Protein AF-X1RIC6-F1 (afdb_monomer)

pLDDT: mean 81.88, std 10.7, range [36.84, 90.75]

Solvent-accessible surface area (backbone atoms only — not comparable to full-atom values): 5567 Å² total; per-residue (Å²): 130,84,85,79,74,81,48,73,69,47,38,52,53,34,46,41,33,60,77,67,64,51,56,61,39,43,67,90,51,38,45,82,64,50,37,71,77,50,65,86,45,54,70,66,58,51,51,51,41,53,48,42,37,22,76,75,63,58,23,31,39,84,33,72,76,36,66,72,69,101,44,77,38,47,21,35,32,53,76,27,66,67,58,35,43,52,54,36,51,52,55,51,52,70,69,76,108

Secondary structure (DSSP, 8-state):
----PPPHHHHHHHHHHHHTT--EEESS-THHHHGGGGTTS-HHHHHHHHHHHHHTT-SEEEETT-EETTEE--EEEES-HHHHHHHHHHHHHHHH-

Foldseek 3Di:
DDPDADDPLLLLQLCLCQVVVQFKAFLVCNCVRSPCSCVPDDSVVVVVSQVCCCPPQVQWDWDQQDDPDPDRGIIIGGPDNVSSVVSSVVVVVVVVD

Nearest PDB structures (foldseek):
  6abt-assembly1_A  TM=6.425E-01  e=8.900E-02  Listeria monocytogenes
  5vyv-assembly1_A  TM=6.435E-01  e=1.781E-01  Escherichia coli O157:H7
  5vyv-assembly1_B  TM=5.968E-01  e=1.781E-01  Escherichia coli O157:H7
  5u8j-assembly2_B  TM=6.343E-01  e=3.347E-01  Enterobacter cloacae
  5u8j-assembly3_C  TM=6.179E-01  e=2.442E-01  Enterobacter cloacae

Mean predicted aligned error: 6.24 Å

Radius of gyration: 13.02 Å; Cα contacts (8 Å, |Δi|>4): 119; chains: 1; bounding box: 27×29×44 Å

Organism: NCBI:txid412755

Structure (mmCIF, N/CA/C/O backbone):
data_AF-X1RIC6-F1
#
_entry.id   AF-X1RIC6-F1
#
loop_
_atom_site.group_PDB
_atom_site.id
_atom_site.type_symbol
_atom_site.label_atom_id
_atom_site.label_alt_id
_atom_site.label_comp_id
_atom_site.label_asym_id
_atom_site.label_entity_id
_atom_site.label_seq_id
_atom_site.pdbx_PDB_ins_code
_atom_site.Cartn_x
_atom_site.Cartn_y
_atom_site.Cartn_z
_atom_site.occupancy
_atom_site.B_iso_or_equiv
_atom_site.auth_seq_id
_atom_site.auth_comp_id
_atom_site.auth_asym_id
_atom_site.auth_atom_id
_atom_site.pdbx_PDB_model_num
ATOM 1 N N . MET A 1 1 ? -3.158 -15.557 13.844 1.00 36.84 1 MET A N 1
ATOM 2 C CA . MET A 1 1 ? -2.566 -14.786 12.730 1.00 36.84 1 MET A CA 1
ATOM 3 C C . MET A 1 1 ? -2.384 -13.380 13.265 1.00 36.84 1 MET A C 1
ATOM 5 O O . MET A 1 1 ? -3.338 -12.883 13.841 1.00 36.84 1 MET A O 1
ATOM 9 N N . ALA A 1 2 ? -1.171 -12.822 13.239 1.00 42.03 2 ALA A N 1
ATOM 10 C CA . ALA A 1 2 ? -0.947 -11.469 13.746 1.00 42.03 2 ALA A CA 1
ATOM 11 C C . ALA A 1 2 ? -1.756 -10.493 12.883 1.00 42.03 2 ALA A C 1
ATOM 13 O O . ALA A 1 2 ? -1.635 -10.536 11.661 1.00 42.03 2 ALA A O 1
ATOM 14 N N . GLU A 1 3 ? -2.609 -9.677 13.498 1.00 52.81 3 GLU A N 1
ATOM 15 C CA . GLU A 1 3 ? -3.224 -8.528 12.832 1.00 52.81 3 GLU A CA 1
ATOM 16 C C . GLU A 1 3 ? -2.089 -7.564 12.478 1.00 52.81 3 GLU A C 1
ATOM 18 O O . GLU A 1 3 ? -1.622 -6.788 13.311 1.00 52.81 3 GLU A O 1
ATOM 23 N N . GLU A 1 4 ? -1.541 -7.701 11.270 1.00 63.56 4 GLU A N 1
ATOM 24 C CA . GLU A 1 4 ? -0.494 -6.808 10.791 1.00 63.56 4 GLU A CA 1
ATOM 25 C C . GLU A 1 4 ? -1.101 -5.424 10.583 1.00 63.56 4 GLU A C 1
ATOM 27 O O . GLU A 1 4 ? -1.848 -5.186 9.634 1.00 63.56 4 GLU A O 1
ATOM 32 N N . LYS A 1 5 ? -0.804 -4.519 11.519 1.00 71.00 5 LYS A N 1
ATOM 33 C CA . LYS A 1 5 ? -1.248 -3.131 11.458 1.00 71.00 5 LYS A CA 1
ATOM 34 C C . LYS A 1 5 ? -0.525 -2.380 10.344 1.00 71.00 5 LYS A C 1
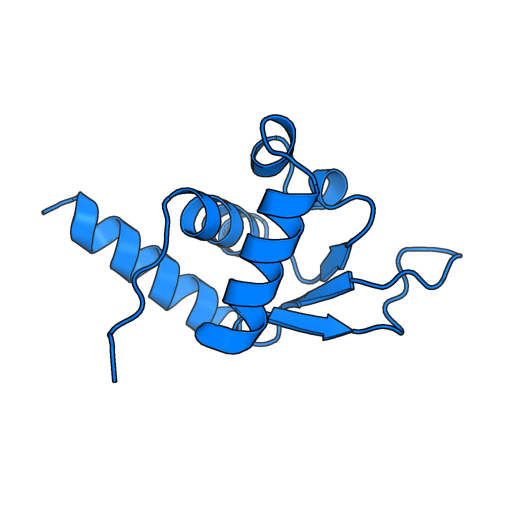ATOM 36 O O . LYS A 1 5 ? 0.655 -2.614 10.072 1.00 71.00 5 LYS A O 1
ATOM 41 N N . LEU A 1 6 ? -1.251 -1.452 9.732 1.00 82.25 6 LEU A N 1
ATOM 42 C CA . 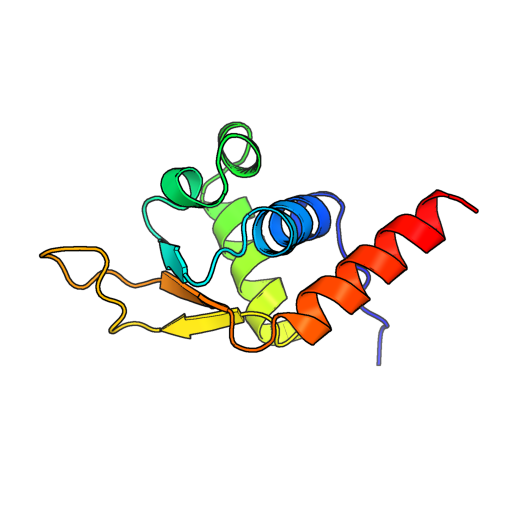LEU A 1 6 ? -0.703 -0.479 8.798 1.00 82.25 6 LEU A CA 1
ATOM 43 C C . LEU A 1 6 ? 0.309 0.427 9.497 1.00 82.25 6 LEU A C 1
ATOM 45 O O . LEU A 1 6 ? 0.047 0.934 10.586 1.00 82.25 6 LEU A O 1
ATOM 49 N N . THR A 1 7 ? 1.461 0.637 8.865 1.00 85.50 7 THR A N 1
ATOM 50 C CA . THR A 1 7 ? 2.420 1.651 9.321 1.00 85.50 7 THR A CA 1
ATOM 51 C C . THR A 1 7 ? 2.013 3.033 8.820 1.00 85.50 7 THR A C 1
ATOM 53 O O . THR A 1 7 ? 1.376 3.131 7.770 1.00 85.50 7 THR A O 1
ATOM 56 N N . ASP A 1 8 ? 2.438 4.104 9.508 1.00 86.69 8 ASP A N 1
ATOM 57 C CA . ASP A 1 8 ? 2.156 5.489 9.089 1.00 86.69 8 ASP A CA 1
ATOM 58 C C . ASP A 1 8 ? 2.496 5.709 7.608 1.0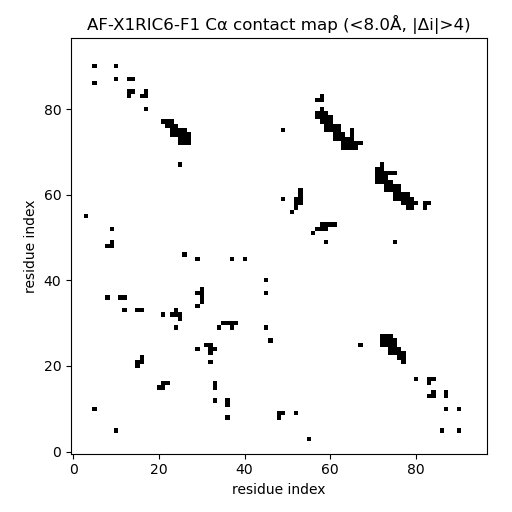0 86.69 8 ASP A C 1
ATOM 60 O O . ASP A 1 8 ? 1.704 6.252 6.850 1.00 86.69 8 ASP A O 1
ATOM 64 N N . TYR A 1 9 ? 3.637 5.180 7.157 1.00 88.62 9 TYR A N 1
ATOM 65 C CA . TYR A 1 9 ? 4.072 5.334 5.773 1.00 88.62 9 TYR A CA 1
ATOM 66 C C . TYR A 1 9 ? 3.198 4.579 4.761 1.00 88.62 9 TYR A C 1
ATOM 68 O O . TYR A 1 9 ? 2.922 5.076 3.671 1.00 88.62 9 TYR A O 1
ATOM 76 N N . GLN A 1 10 ? 2.751 3.369 5.096 1.00 88.81 10 GLN A N 1
ATOM 77 C CA . GLN A 1 10 ? 1.831 2.629 4.235 1.00 88.81 10 GLN A CA 1
ATOM 78 C C . GLN A 1 10 ? 0.455 3.301 4.192 1.00 88.81 10 GLN A C 1
ATOM 80 O O . GLN A 1 10 ? -0.169 3.316 3.133 1.00 88.81 10 GLN A O 1
ATOM 85 N N . ALA A 1 11 ? 0.004 3.873 5.312 1.00 89.44 11 ALA A N 1
ATOM 86 C CA . ALA A 1 11 ? -1.230 4.643 5.379 1.00 89.44 11 ALA A CA 1
ATOM 87 C C . ALA A 1 11 ? -1.148 5.913 4.518 1.00 89.44 11 ALA A C 1
ATOM 89 O O . ALA A 1 11 ? -2.064 6.150 3.742 1.00 89.44 11 ALA A O 1
ATOM 90 N N . ASP A 1 12 ? -0.031 6.646 4.554 1.00 89.50 12 ASP A N 1
ATOM 91 C CA . ASP A 1 12 ? 0.260 7.778 3.658 1.00 89.50 12 ASP A CA 1
ATOM 92 C C . ASP A 1 12 ? 0.188 7.371 2.171 1.00 89.50 12 ASP A C 1
ATOM 94 O O . ASP A 1 12 ? -0.425 8.043 1.342 1.00 89.50 12 ASP A O 1
ATOM 98 N N . ILE A 1 13 ? 0.770 6.222 1.806 1.00 89.88 13 ILE A N 1
ATOM 99 C CA . ILE A 1 13 ? 0.687 5.702 0.431 1.00 89.88 13 ILE A CA 1
ATOM 100 C C . ILE A 1 13 ? -0.766 5.375 0.058 1.00 89.88 13 ILE A C 1
ATOM 102 O O . ILE A 1 13 ? -1.210 5.714 -1.041 1.00 89.88 13 ILE A O 1
ATOM 106 N N . LEU A 1 14 ? -1.510 4.717 0.953 1.00 90.19 14 LEU A N 1
ATOM 107 C CA . LEU A 1 14 ? -2.921 4.392 0.739 1.00 90.19 14 LEU A CA 1
ATOM 108 C C . LEU A 1 14 ? -3.784 5.649 0.625 1.00 90.19 14 LEU A C 1
ATOM 110 O O . LEU A 1 14 ? -4.656 5.693 -0.238 1.00 90.19 14 LEU A O 1
ATOM 114 N N . GLU A 1 15 ? -3.514 6.673 1.431 1.00 90.75 15 GLU A N 1
ATOM 115 C CA . GLU A 1 15 ? -4.177 7.970 1.360 1.00 90.75 15 GLU A CA 1
ATOM 116 C C . GLU A 1 15 ? -4.048 8.557 -0.039 1.00 90.75 15 GLU A C 1
ATOM 118 O O . GLU A 1 15 ? -5.050 8.924 -0.653 1.00 90.75 15 GLU A O 1
ATOM 123 N N . VAL A 1 16 ? -2.823 8.606 -0.571 1.00 90.38 16 VAL A N 1
ATOM 124 C CA . VAL A 1 16 ? -2.574 9.151 -1.905 1.00 90.38 16 VAL A CA 1
ATOM 125 C C . VAL A 1 16 ? -3.287 8.319 -2.963 1.00 90.38 16 VAL A C 1
ATOM 127 O O . VAL A 1 16 ? -3.918 8.894 -3.850 1.00 90.38 16 VAL A O 1
ATOM 130 N N . ILE A 1 17 ? -3.249 6.988 -2.849 1.00 89.75 17 ILE A N 1
ATOM 131 C CA . ILE A 1 17 ? -3.950 6.081 -3.764 1.00 89.75 17 ILE A CA 1
ATOM 132 C C . ILE A 1 17 ? -5.457 6.349 -3.770 1.00 89.75 17 ILE A C 1
ATOM 134 O O . ILE A 1 17 ? -6.049 6.458 -4.844 1.00 89.75 17 ILE A O 1
ATOM 138 N N . VAL A 1 18 ? -6.074 6.466 -2.594 1.00 88.94 18 VAL A N 1
ATOM 139 C CA . VAL A 1 18 ? -7.522 6.644 -2.439 1.00 88.94 18 VAL A CA 1
ATOM 140 C C . VAL A 1 18 ? -7.950 8.055 -2.850 1.00 88.94 18 VAL A C 1
ATOM 142 O O . VAL A 1 18 ? -8.886 8.192 -3.636 1.00 88.94 18 VAL A O 1
ATOM 145 N N . ASN A 1 19 ? -7.255 9.097 -2.385 1.00 88.00 19 ASN A N 1
ATOM 146 C CA . ASN A 1 19 ? -7.591 10.492 -2.691 1.00 88.00 19 ASN A CA 1
ATOM 147 C C . ASN A 1 19 ? -7.347 10.853 -4.158 1.00 88.00 19 ASN A C 1
ATOM 149 O O . ASN A 1 19 ? -8.171 11.530 -4.768 1.00 88.00 19 ASN A O 1
ATOM 153 N N . ASN A 1 20 ? -6.241 10.392 -4.747 1.00 85.69 20 ASN A N 1
ATOM 154 C CA . ASN A 1 20 ? -5.891 10.716 -6.134 1.00 85.69 20 ASN A CA 1
ATOM 155 C C . ASN A 1 20 ? -6.380 9.658 -7.134 1.00 85.69 20 ASN A C 1
ATOM 157 O O . ASN A 1 20 ? -6.104 9.782 -8.325 1.00 85.69 20 ASN A O 1
ATOM 161 N N . SER A 1 21 ? -7.100 8.625 -6.673 1.00 83.31 21 SER A N 1
ATOM 162 C CA . SER A 1 21 ? -7.542 7.491 -7.500 1.00 83.31 21 SER A CA 1
ATOM 163 C C . SER A 1 21 ? -6.398 6.899 -8.334 1.00 83.31 21 SER A C 1
ATOM 165 O O . SER A 1 21 ? -6.528 6.667 -9.536 1.00 83.31 21 SER A O 1
ATOM 167 N N . VAL A 1 22 ? -5.239 6.689 -7.701 1.00 85.94 22 VAL A N 1
ATOM 168 C CA . VAL A 1 22 ? -4.053 6.158 -8.381 1.00 85.94 22 VAL A CA 1
ATOM 169 C C . VAL A 1 22 ? -4.314 4.707 -8.756 1.00 85.94 22 VAL A C 1
ATOM 171 O O . VAL A 1 22 ? -4.437 3.851 -7.892 1.00 85.94 22 VAL A O 1
ATOM 174 N N . GLU A 1 23 ? -4.349 4.402 -10.047 1.00 85.19 23 GLU A N 1
ATOM 175 C CA . GLU A 1 23 ? -4.573 3.025 -10.505 1.00 85.19 23 GLU A CA 1
ATOM 176 C C . GLU A 1 23 ? -3.273 2.219 -10.611 1.00 85.19 23 GLU A C 1
ATOM 178 O O . GLU A 1 23 ? -3.269 0.990 -10.500 1.00 85.19 23 GLU A O 1
ATOM 183 N N . THR A 1 24 ? -2.149 2.897 -10.860 1.00 87.31 24 THR A N 1
ATOM 184 C CA . THR A 1 24 ? -0.853 2.256 -11.106 1.00 87.31 24 THR A CA 1
ATOM 185 C C . THR A 1 24 ? 0.297 3.073 -10.535 1.00 87.31 24 THR A C 1
ATOM 187 O O . THR A 1 24 ? 0.302 4.297 -10.616 1.00 87.31 24 THR A O 1
ATOM 190 N N . ILE A 1 25 ? 1.299 2.395 -9.980 1.00 87.38 25 ILE A N 1
ATOM 191 C CA . ILE A 1 25 ? 2.469 2.996 -9.337 1.00 87.38 25 ILE A CA 1
ATOM 192 C C . ILE A 1 25 ? 3.730 2.430 -9.982 1.00 87.38 25 ILE A C 1
ATOM 194 O O . ILE A 1 25 ? 3.928 1.216 -10.062 1.00 87.38 25 ILE A O 1
ATOM 198 N N . SER A 1 26 ? 4.607 3.309 -10.459 1.00 84.06 26 SER A N 1
ATOM 199 C CA . SER A 1 26 ? 5.880 2.896 -11.049 1.00 84.06 26 SER A CA 1
ATOM 200 C C . SER A 1 26 ? 6.862 2.447 -9.974 1.00 84.06 26 SER A C 1
ATOM 202 O O . SER A 1 26 ? 7.181 3.228 -9.087 1.00 84.06 26 SER A O 1
ATOM 204 N N . TYR A 1 27 ? 7.464 1.261 -10.118 1.00 81.69 27 TYR A N 1
ATOM 205 C CA . TYR A 1 27 ? 8.519 0.813 -9.196 1.00 81.69 27 TYR A CA 1
ATOM 206 C C . TYR A 1 27 ? 9.755 1.729 -9.236 1.00 81.69 27 TYR A C 1
ATOM 208 O O . TYR A 1 27 ? 10.361 2.043 -8.220 1.00 81.69 27 TYR A O 1
ATOM 216 N N . HIS A 1 28 ? 10.131 2.198 -10.430 1.00 79.25 28 HIS A N 1
ATOM 217 C CA . HIS A 1 28 ? 11.340 3.009 -10.623 1.00 79.25 28 HIS A CA 1
ATOM 218 C C . HIS A 1 28 ? 11.169 4.493 -10.287 1.00 79.25 28 HIS A C 1
ATOM 220 O O . HIS A 1 28 ? 12.162 5.186 -10.058 1.00 79.25 28 HIS A O 1
ATOM 226 N N . LYS A 1 29 ? 9.937 4.999 -10.374 1.00 81.19 29 LYS A N 1
ATOM 227 C CA . LYS A 1 29 ? 9.608 6.414 -10.165 1.00 81.19 29 LYS A CA 1
ATOM 228 C C . LYS A 1 29 ? 8.268 6.554 -9.431 1.00 81.19 29 LYS A C 1
ATOM 230 O O . LYS A 1 29 ? 7.351 7.152 -9.994 1.00 81.19 29 LYS A O 1
ATOM 235 N N . PRO A 1 30 ? 8.141 5.999 -8.214 1.00 82.81 30 PRO A N 1
ATOM 236 C CA . PRO A 1 30 ? 6.897 6.054 -7.454 1.00 82.81 30 PRO A CA 1
ATOM 237 C C . PRO A 1 30 ? 6.481 7.496 -7.146 1.00 82.81 30 PRO A C 1
ATOM 239 O O . PRO A 1 30 ? 5.290 7.768 -7.066 1.00 82.81 30 PRO A O 1
ATOM 242 N N . GLN A 1 31 ? 7.428 8.442 -7.081 1.00 83.50 31 GLN A N 1
ATOM 243 C CA . GLN A 1 31 ? 7.151 9.860 -6.826 1.00 83.50 31 GLN A CA 1
ATOM 244 C C . GLN A 1 31 ? 6.257 10.533 -7.874 1.00 83.50 31 GLN A C 1
ATOM 246 O O . GLN A 1 31 ? 5.649 11.555 -7.587 1.00 83.50 31 GLN A O 1
ATOM 251 N N . ILE A 1 32 ? 6.153 9.980 -9.089 1.00 83.69 32 ILE A N 1
ATOM 252 C CA . ILE A 1 32 ? 5.271 10.549 -10.119 1.00 83.69 32 ILE A CA 1
ATOM 253 C C . ILE A 1 32 ? 3.802 10.357 -9.728 1.00 83.69 32 ILE A C 1
ATOM 255 O O . ILE A 1 32 ? 2.977 11.206 -10.042 1.00 83.69 32 ILE A O 1
ATOM 259 N N . GLN A 1 33 ? 3.481 9.243 -9.066 1.00 85.88 33 GLN A N 1
ATOM 260 C CA . GLN A 1 33 ? 2.110 8.893 -8.697 1.00 85.88 33 GLN A CA 1
ATOM 261 C C . GLN A 1 33 ? 1.821 9.105 -7.212 1.00 85.88 33 GLN A C 1
ATOM 263 O O . GLN A 1 33 ? 0.718 9.499 -6.860 1.00 85.88 33 GLN A O 1
ATOM 268 N N . LEU A 1 34 ? 2.810 8.862 -6.352 1.00 85.44 34 LEU A N 1
ATOM 269 C CA . LEU A 1 34 ? 2.692 9.015 -4.904 1.00 85.44 34 LEU A CA 1
ATOM 270 C C . LEU A 1 34 ? 3.112 10.411 -4.411 1.00 85.44 34 LEU A C 1
ATOM 272 O O . LEU A 1 34 ? 2.933 10.731 -3.241 1.00 85.44 34 LEU A O 1
ATOM 276 N N . GLY A 1 35 ? 3.664 11.255 -5.287 1.00 83.44 35 GLY A N 1
ATOM 277 C CA . GLY A 1 35 ? 4.054 12.625 -4.955 1.00 83.44 35 GLY A CA 1
ATOM 278 C C . GLY A 1 35 ? 5.133 12.703 -3.872 1.00 83.44 35 GLY A C 1
ATOM 279 O O . GLY A 1 35 ? 6.040 11.868 -3.807 1.00 83.44 35 GLY A O 1
ATOM 280 N N . SER A 1 36 ? 5.023 13.717 -3.011 1.00 81.25 36 SER A N 1
ATOM 281 C CA . SER A 1 36 ? 6.007 14.008 -1.960 1.00 81.25 36 SER A CA 1
ATOM 282 C C . SER A 1 36 ? 6.018 13.003 -0.800 1.00 81.25 36 SER A C 1
ATOM 284 O O . SER A 1 36 ? 6.988 12.975 -0.043 1.00 81.25 36 SER A O 1
ATOM 286 N N . VAL A 1 37 ? 5.011 12.123 -0.690 1.00 83.50 37 VAL A N 1
ATOM 287 C CA . VAL A 1 37 ? 4.966 11.047 0.324 1.00 83.50 37 VAL A CA 1
ATOM 288 C C . VAL A 1 37 ? 6.190 10.139 0.231 1.00 83.50 37 VAL A C 1
ATOM 290 O O . VAL A 1 37 ? 6.741 9.703 1.239 1.00 83.50 37 VAL A O 1
ATOM 293 N N . VAL A 1 38 ? 6.658 9.878 -0.990 1.00 82.75 38 VAL A N 1
ATOM 294 C CA . VAL A 1 38 ? 7.839 9.037 -1.232 1.00 82.75 38 VAL A CA 1
ATOM 295 C C . VAL A 1 38 ? 9.109 9.848 -1.497 1.00 82.75 38 VAL A C 1
ATOM 297 O O . VAL A 1 38 ? 10.176 9.269 -1.663 1.00 82.75 38 VAL A O 1
ATOM 300 N N . GLU A 1 39 ? 9.018 11.180 -1.531 1.00 77.69 39 GLU A N 1
ATOM 301 C CA . GLU A 1 39 ? 10.160 12.072 -1.780 1.00 77.69 39 GLU A CA 1
ATOM 302 C C . GLU A 1 39 ? 11.111 12.129 -0.580 1.00 77.69 39 GLU A C 1
ATOM 304 O O . GLU A 1 39 ? 12.327 12.136 -0.754 1.00 77.69 39 GLU A O 1
ATOM 309 N N . ASN A 1 40 ? 10.564 12.077 0.636 1.00 78.75 40 ASN A N 1
ATOM 310 C CA . ASN A 1 40 ? 11.341 12.056 1.879 1.00 78.75 40 ASN A CA 1
ATOM 311 C C . ASN A 1 40 ? 11.761 10.640 2.315 1.00 78.75 40 ASN A C 1
ATOM 313 O O . ASN A 1 40 ? 12.249 10.455 3.431 1.00 78.75 40 ASN A O 1
ATOM 317 N N . LYS A 1 41 ? 11.547 9.626 1.468 1.00 80.62 41 LYS A N 1
ATOM 318 C CA . LYS A 1 41 ? 11.733 8.211 1.807 1.00 80.62 41 LYS A CA 1
ATOM 319 C C . LYS A 1 41 ? 12.723 7.522 0.885 1.00 80.62 41 LYS A C 1
ATOM 321 O O . LYS A 1 41 ? 12.899 7.886 -0.277 1.00 80.62 41 LYS A O 1
ATOM 326 N N . SER A 1 42 ? 13.386 6.496 1.413 1.00 82.25 42 SER A N 1
ATOM 327 C CA . SER A 1 42 ? 14.324 5.706 0.615 1.00 82.25 42 SER A CA 1
ATOM 328 C C . SER A 1 42 ? 13.586 4.833 -0.400 1.00 82.25 42 SER A C 1
ATOM 330 O O . SER A 1 42 ? 12.459 4.385 -0.174 1.00 82.25 42 SER A O 1
ATOM 332 N N . LYS A 1 43 ? 14.249 4.534 -1.524 1.00 80.06 43 LYS A N 1
ATOM 333 C CA . LYS A 1 43 ? 13.707 3.614 -2.540 1.00 80.06 43 LYS A CA 1
ATOM 334 C C . LYS A 1 43 ? 13.416 2.228 -1.960 1.00 80.06 43 LYS A C 1
ATOM 336 O O . LYS A 1 43 ? 12.389 1.654 -2.302 1.00 80.06 43 LYS A O 1
ATOM 341 N N . ASP A 1 44 ? 14.282 1.731 -1.075 1.00 84.44 44 ASP A N 1
ATOM 342 C CA . ASP A 1 44 ? 14.083 0.464 -0.361 1.00 84.44 44 ASP A CA 1
ATOM 343 C C . ASP A 1 44 ? 12.855 0.499 0.555 1.00 84.44 44 ASP A C 1
ATOM 345 O O . ASP A 1 44 ? 12.012 -0.387 0.453 1.00 84.44 44 ASP A O 1
ATOM 349 N N . GLU A 1 45 ? 12.684 1.553 1.365 1.00 87.12 45 GLU A N 1
ATOM 350 C CA . GLU A 1 45 ? 11.480 1.717 2.198 1.00 87.12 45 GLU A CA 1
ATOM 351 C C . GLU A 1 45 ? 10.212 1.745 1.339 1.00 87.12 45 GLU A C 1
ATOM 353 O O . GLU A 1 45 ? 9.223 1.087 1.657 1.00 87.12 45 GLU A O 1
ATOM 358 N N . THR A 1 46 ? 10.243 2.475 0.220 1.00 86.44 46 THR A N 1
ATOM 359 C CA . THR A 1 46 ? 9.103 2.549 -0.704 1.00 86.44 46 THR A CA 1
ATOM 360 C C . THR A 1 46 ? 8.789 1.174 -1.293 1.00 86.44 46 THR A C 1
ATOM 362 O O . THR A 1 46 ? 7.632 0.761 -1.344 1.00 86.44 46 THR A O 1
ATOM 365 N N . ALA A 1 47 ? 9.815 0.440 -1.729 1.00 85.88 47 ALA A N 1
ATOM 366 C CA . ALA A 1 47 ? 9.657 -0.895 -2.289 1.00 85.88 47 ALA A CA 1
ATOM 367 C C . ALA A 1 47 ? 9.102 -1.885 -1.255 1.00 85.88 47 ALA A C 1
ATOM 369 O O . ALA A 1 47 ? 8.216 -2.672 -1.589 1.00 85.88 47 ALA A O 1
ATOM 370 N N . GLU A 1 48 ? 9.575 -1.828 -0.009 1.00 88.62 48 GLU A N 1
ATOM 371 C CA . GLU A 1 48 ? 9.096 -2.671 1.087 1.00 88.62 48 GLU A CA 1
ATOM 372 C C . GLU A 1 48 ? 7.647 -2.347 1.474 1.00 88.62 48 GLU A C 1
ATOM 374 O O . GLU A 1 48 ? 6.836 -3.260 1.664 1.00 88.62 48 GLU A O 1
ATOM 379 N N . ALA A 1 49 ? 7.289 -1.060 1.520 1.00 88.38 49 ALA A N 1
ATOM 380 C CA . ALA A 1 49 ? 5.926 -0.620 1.787 1.00 88.38 49 ALA A CA 1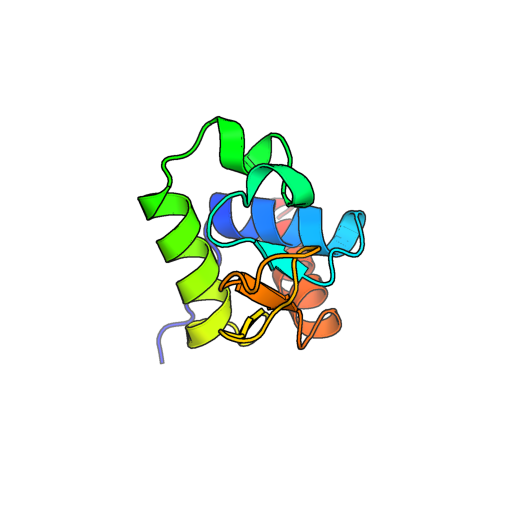
ATOM 381 C C . ALA A 1 49 ? 4.960 -1.109 0.699 1.00 88.38 49 ALA A C 1
ATOM 383 O O . ALA A 1 49 ? 3.948 -1.734 1.015 1.00 88.38 49 ALA A O 1
ATOM 384 N N . LEU A 1 50 ? 5.306 -0.921 -0.579 1.00 88.38 50 LEU A N 1
ATOM 385 C CA . LEU A 1 50 ? 4.502 -1.404 -1.706 1.00 88.38 50 LEU A CA 1
ATOM 386 C C . LEU A 1 50 ? 4.380 -2.933 -1.708 1.00 88.38 50 LEU A C 1
ATOM 388 O O . LEU A 1 50 ? 3.292 -3.468 -1.913 1.00 88.38 50 LEU A O 1
ATOM 392 N N . ARG A 1 51 ? 5.473 -3.644 -1.417 1.00 88.38 51 ARG A N 1
ATOM 393 C CA . ARG A 1 51 ? 5.480 -5.109 -1.333 1.00 88.38 51 ARG A CA 1
ATOM 394 C C . ARG A 1 51 ? 4.642 -5.629 -0.167 1.00 88.38 51 ARG A C 1
ATOM 396 O O . ARG A 1 51 ? 4.017 -6.679 -0.295 1.00 88.38 51 ARG A O 1
ATOM 403 N N . SER A 1 52 ? 4.610 -4.910 0.954 1.00 88.88 52 SER A N 1
ATOM 404 C CA . SER A 1 52 ? 3.721 -5.215 2.079 1.00 88.88 52 SER A CA 1
ATOM 405 C C . SER A 1 52 ? 2.257 -4.969 1.715 1.00 88.88 52 SER A C 1
ATOM 407 O O . SER A 1 52 ? 1.422 -5.834 1.965 1.00 88.88 52 SER A O 1
ATOM 409 N N . LEU A 1 53 ? 1.941 -3.843 1.067 1.00 88.25 53 LEU A N 1
ATOM 410 C CA . LEU A 1 53 ? 0.593 -3.542 0.565 1.00 88.25 53 LEU A CA 1
ATOM 411 C C . LEU A 1 53 ? 0.090 -4.580 -0.454 1.00 88.25 53 LEU A C 1
ATOM 413 O O . LEU A 1 53 ? -1.110 -4.845 -0.530 1.00 88.25 53 LEU A O 1
ATOM 417 N N . GLU A 1 54 ? 1.004 -5.193 -1.203 1.00 89.44 54 GLU A N 1
ATOM 418 C CA . GLU A 1 54 ? 0.724 -6.320 -2.091 1.00 89.44 54 GLU A CA 1
ATOM 419 C C . GLU A 1 54 ? 0.531 -7.637 -1.321 1.00 89.44 54 GLU A C 1
ATOM 421 O O . GLU A 1 54 ? -0.560 -8.201 -1.326 1.00 89.44 54 GLU A O 1
ATOM 426 N N . ASN A 1 55 ? 1.560 -8.120 -0.619 1.00 87.00 55 ASN A N 1
ATOM 427 C CA . ASN A 1 55 ? 1.561 -9.471 -0.041 1.00 87.00 55 ASN A CA 1
ATOM 428 C C . ASN A 1 55 ? 0.680 -9.615 1.203 1.00 87.00 55 ASN A C 1
ATOM 430 O O . ASN A 1 55 ? 0.119 -10.683 1.433 1.00 87.00 55 ASN A O 1
ATOM 434 N N . LYS A 1 56 ? 0.590 -8.571 2.031 1.00 84.62 56 LYS A N 1
ATOM 435 C CA . LYS A 1 56 ? -0.107 -8.630 3.325 1.00 84.62 56 LYS A CA 1
ATOM 436 C C . LYS A 1 56 ? -1.535 -8.133 3.206 1.00 84.62 56 LYS A C 1
ATOM 438 O O . LYS A 1 56 ? -2.459 -8.744 3.732 1.00 84.62 56 LYS A O 1
ATOM 443 N N . PHE A 1 57 ? -1.701 -7.025 2.491 1.00 83.25 57 PHE A N 1
ATOM 444 C CA . PHE A 1 57 ? -2.973 -6.323 2.412 1.00 83.25 57 PHE A CA 1
ATOM 445 C C . PHE A 1 57 ? -3.729 -6.569 1.112 1.00 83.25 57 PHE A C 1
ATOM 447 O O . PHE A 1 57 ? -4.876 -6.157 1.042 1.00 83.25 57 PHE A O 1
ATOM 454 N N . GLY A 1 58 ? -3.145 -7.198 0.085 1.00 85.44 58 GLY A N 1
ATOM 455 C CA . GLY A 1 58 ? -3.849 -7.526 -1.163 1.00 85.44 58 GLY A CA 1
ATOM 456 C C . GLY A 1 58 ? -4.458 -6.322 -1.895 1.00 85.44 58 GLY A C 1
ATOM 457 O O . GLY A 1 58 ? -5.409 -6.476 -2.659 1.00 85.44 58 GLY A O 1
ATOM 458 N N . 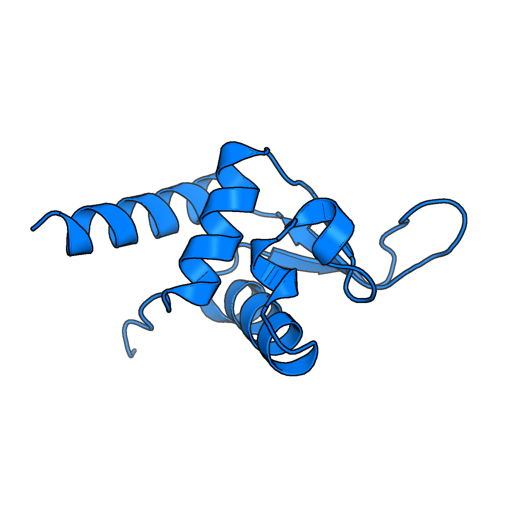VAL A 1 59 ? -3.951 -5.114 -1.638 1.00 88.81 59 VAL A N 1
ATOM 459 C CA . VAL A 1 59 ? -4.432 -3.872 -2.264 1.00 88.81 59 VAL A CA 1
ATOM 460 C C . VAL A 1 59 ? -3.766 -3.668 -3.622 1.00 88.81 59 VAL A C 1
ATOM 462 O O . VAL A 1 59 ? -4.388 -3.207 -4.586 1.00 88.81 59 VAL A O 1
ATOM 465 N N . LEU A 1 60 ? -2.486 -4.029 -3.684 1.00 90.50 60 LEU A N 1
ATOM 466 C CA . 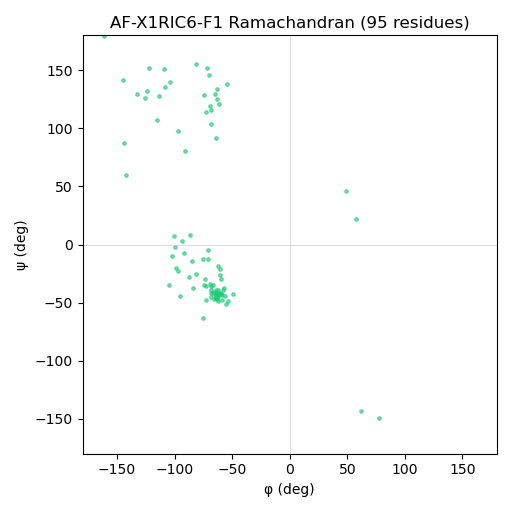LEU A 1 60 ? -1.630 -3.898 -4.850 1.00 90.50 60 LEU A CA 1
ATOM 467 C C . LEU A 1 60 ? -1.322 -5.273 -5.444 1.00 90.50 60 LEU A C 1
ATOM 469 O O . LEU A 1 60 ? -1.230 -6.263 -4.728 1.00 90.50 60 LEU A O 1
ATOM 473 N N . ALA A 1 61 ? -1.094 -5.320 -6.751 1.00 89.12 61 ALA A N 1
ATOM 474 C CA . ALA A 1 61 ? -0.477 -6.451 -7.429 1.00 89.12 61 ALA A CA 1
ATOM 475 C C . ALA A 1 61 ? 0.750 -5.974 -8.194 1.00 89.12 61 ALA A C 1
ATOM 477 O O . ALA A 1 61 ? 0.679 -4.989 -8.932 1.00 89.12 61 ALA A O 1
ATOM 478 N N . LEU A 1 62 ? 1.867 -6.683 -8.047 1.00 87.25 62 LEU A N 1
ATOM 479 C CA . LEU A 1 62 ? 3.042 -6.442 -8.870 1.00 87.25 62 LEU A CA 1
ATOM 480 C C . LEU A 1 62 ? 2.749 -6.893 -10.307 1.00 87.25 62 LEU A C 1
ATOM 482 O O . LEU A 1 62 ? 2.505 -8.071 -10.565 1.00 87.25 62 LEU A O 1
ATOM 486 N N . ASP A 1 63 ? 2.815 -5.959 -11.249 1.00 85.88 63 ASP A N 1
ATOM 487 C CA . ASP A 1 63 ? 2.659 -6.226 -12.672 1.00 85.88 63 ASP A CA 1
ATOM 488 C C . ASP A 1 63 ? 3.981 -5.917 -13.408 1.00 85.88 63 ASP A C 1
ATOM 490 O O . ASP A 1 63 ? 4.373 -4.753 -13.572 1.00 85.88 63 ASP A O 1
ATOM 494 N N . PRO A 1 64 ? 4.718 -6.952 -13.854 1.00 76.56 64 PRO A N 1
ATOM 495 C CA . PRO A 1 64 ? 5.983 -6.771 -14.564 1.00 76.56 64 PRO A CA 1
ATOM 496 C C . PRO A 1 64 ? 5.798 -6.311 -16.018 1.00 76.56 64 PRO A C 1
ATOM 498 O O . PRO A 1 64 ? 6.767 -5.927 -16.672 1.00 76.56 64 PRO A O 1
ATOM 501 N N . LYS A 1 65 ? 4.572 -6.364 -16.552 1.00 75.69 65 LYS A N 1
ATOM 502 C CA . LYS A 1 65 ? 4.233 -5.952 -17.921 1.00 75.69 65 LYS A CA 1
ATOM 503 C C . LYS A 1 65 ? 3.596 -4.566 -17.960 1.00 75.69 65 LYS A C 1
ATOM 505 O O . LYS A 1 65 ? 3.153 -4.140 -19.031 1.00 75.69 65 LYS A O 1
ATOM 510 N N . LEU A 1 66 ? 3.562 -3.861 -16.831 1.00 75.25 66 LEU A N 1
ATOM 511 C CA . LEU A 1 66 ? 2.889 -2.585 -16.750 1.00 75.25 66 LEU A CA 1
ATOM 512 C C . LEU A 1 66 ? 3.586 -1.554 -17.651 1.00 75.25 66 LEU A C 1
ATOM 514 O O . LEU A 1 66 ? 4.811 -1.392 -17.668 1.00 75.25 66 LEU A O 1
ATOM 518 N N . LYS A 1 67 ? 2.791 -0.883 -18.483 1.00 65.75 67 LYS A N 1
ATOM 519 C CA . LYS A 1 67 ? 3.294 0.077 -19.467 1.00 65.75 67 LYS A CA 1
ATOM 520 C C . LYS A 1 67 ? 3.180 1.488 -18.918 1.00 65.75 67 LYS A C 1
ATOM 522 O O . LYS A 1 67 ? 2.137 2.120 -19.032 1.00 65.75 67 LYS A O 1
ATOM 527 N N . PHE A 1 68 ? 4.280 2.002 -18.377 1.00 68.19 68 PHE A N 1
ATOM 528 C CA . PHE A 1 68 ? 4.421 3.429 -18.087 1.00 68.19 68 PHE A CA 1
ATOM 529 C C . PHE A 1 68 ? 5.051 4.136 -19.295 1.00 68.19 68 PHE A C 1
ATOM 531 O O . PHE A 1 68 ? 6.259 4.387 -19.338 1.00 68.19 68 PHE A O 1
ATOM 538 N N . GLY A 1 69 ? 4.225 4.433 -20.302 1.00 63.81 69 GLY A N 1
ATOM 539 C CA . GLY A 1 69 ? 4.659 5.068 -21.551 1.00 63.81 69 GLY A CA 1
ATOM 540 C C . GLY A 1 69 ? 5.354 4.095 -22.525 1.00 63.81 69 GLY A C 1
ATOM 541 O O . GLY A 1 69 ? 5.016 2.912 -22.542 1.00 63.81 69 GLY A O 1
ATOM 542 N N . PRO A 1 70 ? 6.313 4.555 -23.359 1.00 60.22 70 PRO A N 1
ATOM 543 C CA . PRO A 1 70 ? 6.931 3.734 -24.412 1.00 60.22 70 PRO A CA 1
ATOM 544 C C . PRO A 1 70 ? 7.876 2.635 -23.893 1.00 60.22 70 PRO A C 1
ATOM 546 O O . PRO A 1 70 ? 8.373 1.834 -24.679 1.00 60.22 70 PRO A O 1
ATOM 549 N N . PHE A 1 71 ? 8.123 2.575 -22.582 1.00 55.88 71 PHE A N 1
ATOM 550 C CA . PHE A 1 71 ? 8.976 1.571 -21.955 1.00 55.88 71 PHE A CA 1
ATOM 551 C C . PHE A 1 71 ? 8.132 0.668 -21.051 1.00 55.88 71 PHE A C 1
ATOM 553 O O . PHE A 1 71 ? 7.430 1.160 -20.165 1.00 55.88 71 PHE A O 1
ATOM 560 N N . ASN A 1 72 ? 8.235 -0.653 -21.237 1.00 56.88 72 ASN A N 1
ATOM 561 C CA . ASN A 1 72 ? 7.753 -1.611 -20.241 1.00 56.88 72 ASN A CA 1
ATOM 562 C C . ASN A 1 72 ? 8.550 -1.385 -18.952 1.00 56.88 72 ASN A C 1
ATOM 564 O O 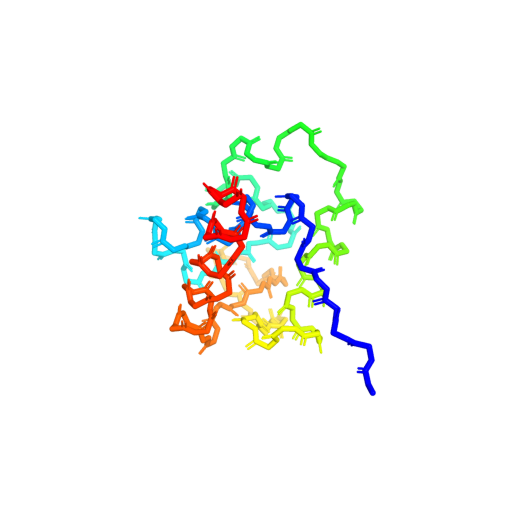. ASN A 1 72 ? 9.779 -1.483 -18.961 1.00 56.88 72 ASN A O 1
ATOM 568 N N . LYS A 1 73 ? 7.865 -1.061 -17.857 1.00 65.31 73 LYS A N 1
ATOM 569 C CA . LYS A 1 73 ? 8.491 -0.868 -16.550 1.00 65.31 73 LYS A CA 1
ATOM 570 C C . LYS A 1 73 ? 7.692 -1.632 -15.515 1.00 65.31 73 LYS A C 1
ATOM 572 O O . LYS A 1 73 ? 6.487 -1.441 -15.416 1.00 65.31 73 LYS A O 1
ATOM 577 N N . CYS A 1 74 ? 8.376 -2.442 -14.714 1.00 74.56 74 CYS A N 1
ATOM 578 C CA . CYS A 1 74 ? 7.754 -3.089 -13.568 1.00 74.56 74 CYS A CA 1
ATOM 579 C C . CYS A 1 74 ? 7.097 -2.035 -12.663 1.00 74.56 74 CYS A C 1
ATOM 581 O O . CYS A 1 74 ? 7.667 -0.965 -12.409 1.00 74.56 74 CYS A O 1
ATOM 583 N N . GLY A 1 75 ? 5.900 -2.338 -12.176 1.00 86.06 75 GLY A N 1
ATOM 584 C CA . GLY A 1 75 ? 5.178 -1.480 -11.251 1.00 86.06 75 GLY A CA 1
ATOM 585 C C . GLY A 1 75 ? 4.085 -2.232 -10.519 1.00 86.06 75 GLY A C 1
ATOM 586 O O . GLY A 1 75 ? 3.885 -3.422 -10.735 1.00 86.06 75 GLY A O 1
ATOM 587 N N . TYR A 1 76 ? 3.389 -1.522 -9.647 1.00 88.50 76 TYR A N 1
ATOM 588 C CA . TYR A 1 76 ? 2.251 -2.050 -8.915 1.00 88.50 76 TYR A CA 1
ATOM 589 C C . TYR A 1 76 ? 0.964 -1.516 -9.526 1.00 88.50 76 TYR A C 1
ATOM 591 O O . TYR A 1 76 ? 0.877 -0.346 -9.896 1.00 88.50 76 TYR A O 1
ATOM 599 N N . ARG A 1 77 ? -0.044 -2.372 -9.626 1.00 89.69 77 ARG A N 1
ATOM 600 C CA . ARG A 1 77 ? -1.406 -2.003 -9.991 1.00 89.69 77 ARG A CA 1
ATOM 601 C C . ARG A 1 77 ? -2.287 -2.105 -8.761 1.00 89.69 77 ARG A C 1
ATOM 603 O O . ARG A 1 77 ? -2.216 -3.099 -8.046 1.00 89.69 77 ARG A O 1
ATOM 610 N N . VAL A 1 78 ? -3.142 -1.117 -8.543 1.00 89.25 78 VAL A N 1
ATOM 611 C CA . VAL A 1 78 ? -4.190 -1.218 -7.529 1.00 89.25 78 VAL A CA 1
ATOM 612 C C . VAL A 1 78 ? -5.247 -2.182 -8.048 1.00 89.25 78 VAL A C 1
ATOM 614 O O . VAL A 1 78 ? -5.889 -1.927 -9.067 1.00 89.25 78 VAL A O 1
ATOM 617 N N . ILE A 1 79 ? -5.386 -3.323 -7.379 1.00 89.94 79 ILE A N 1
ATOM 618 C CA . ILE A 1 79 ? -6.379 -4.344 -7.736 1.00 89.94 79 ILE A CA 1
ATOM 619 C C . ILE A 1 79 ? -7.645 -4.224 -6.894 1.00 89.94 79 ILE A C 1
ATOM 621 O O . ILE A 1 79 ? -8.701 -4.681 -7.322 1.00 89.94 79 ILE A O 1
ATOM 625 N N . ASN A 1 80 ? -7.551 -3.606 -5.713 1.00 87.31 80 ASN A N 1
ATOM 626 C CA . ASN A 1 80 ? -8.670 -3.506 -4.788 1.00 87.31 80 ASN A CA 1
ATOM 627 C C . ASN A 1 80 ? -8.680 -2.159 -4.051 1.00 87.31 80 ASN A C 1
ATOM 629 O O . ASN A 1 80 ? -8.129 -2.009 -2.960 1.00 87.31 80 ASN A O 1
ATOM 633 N N . LEU A 1 81 ? -9.319 -1.166 -4.674 1.00 87.25 81 LEU A N 1
ATOM 634 C CA . LEU A 1 81 ? -9.413 0.196 -4.142 1.00 87.25 81 LEU A CA 1
ATOM 635 C C . LEU A 1 81 ? -10.390 0.300 -2.957 1.00 87.25 81 LEU A C 1
ATOM 637 O O . LEU A 1 81 ? -10.173 1.099 -2.051 1.00 87.25 81 LEU A O 1
ATOM 641 N N . ASP A 1 82 ? -11.424 -0.546 -2.914 1.00 87.31 82 ASP A N 1
ATOM 642 C CA . ASP A 1 82 ? -12.340 -0.633 -1.766 1.00 87.31 82 ASP A CA 1
ATOM 643 C C . ASP A 1 82 ? -11.602 -1.110 -0.508 1.00 87.31 82 ASP A C 1
ATOM 645 O O . ASP A 1 82 ? -11.734 -0.520 0.564 1.00 87.31 82 ASP A O 1
ATOM 649 N N . GLN A 1 83 ? -10.748 -2.127 -0.657 1.00 86.38 83 GLN A N 1
ATOM 650 C CA . GLN A 1 83 ? -9.900 -2.617 0.426 1.00 86.38 83 GLN A CA 1
ATOM 651 C C . GLN A 1 83 ? -8.861 -1.577 0.858 1.00 86.38 83 GLN A C 1
ATOM 653 O O . GLN A 1 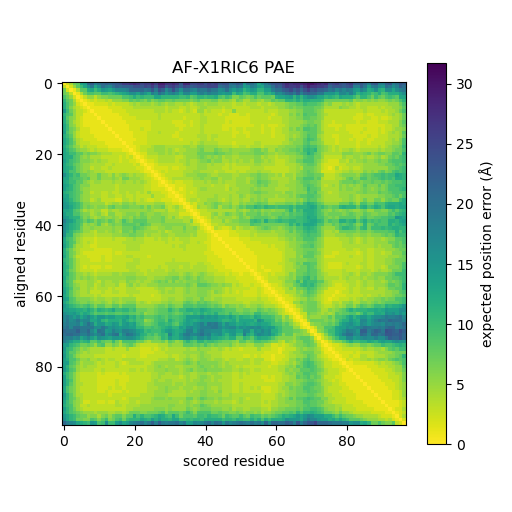83 ? -8.687 -1.378 2.057 1.00 86.38 83 GLN A O 1
ATOM 658 N N . ALA A 1 84 ? -8.243 -0.86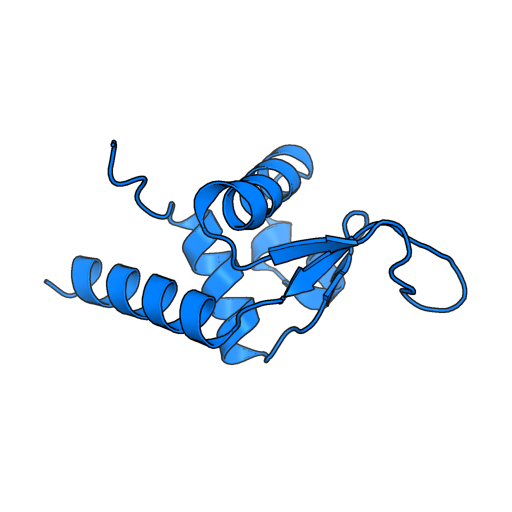1 -0.092 1.00 87.25 84 ALA A N 1
ATOM 659 C CA . ALA A 1 84 ? -7.355 0.272 0.195 1.00 87.25 84 ALA A CA 1
ATOM 660 C C . ALA A 1 84 ? -8.041 1.317 1.087 1.00 87.25 84 ALA A C 1
ATOM 662 O O . ALA A 1 84 ? -7.495 1.738 2.105 1.00 87.25 84 ALA A O 1
ATOM 663 N N . LYS A 1 85 ? -9.271 1.691 0.713 1.00 88.75 85 LYS A N 1
ATOM 664 C CA . LYS A 1 85 ? -10.071 2.683 1.425 1.00 88.75 85 LYS A CA 1
ATOM 665 C C . LYS A 1 85 ? -10.464 2.207 2.817 1.00 88.75 85 LYS A C 1
ATOM 667 O O . LYS A 1 85 ? -10.301 2.964 3.760 1.00 88.75 85 LYS A O 1
ATOM 672 N N . LYS A 1 86 ? -10.949 0.971 2.961 1.00 88.94 86 LYS A N 1
ATOM 673 C CA . LYS A 1 86 ? -11.307 0.397 4.272 1.00 88.94 86 LYS A CA 1
ATOM 674 C C . LYS A 1 86 ? -10.121 0.357 5.225 1.00 88.94 86 LYS A C 1
ATOM 676 O O . LYS A 1 86 ? -10.268 0.674 6.397 1.00 88.94 86 LYS A O 1
ATOM 681 N N . LEU A 1 87 ? -8.960 -0.030 4.709 1.00 88.19 87 LEU A N 1
ATOM 682 C CA . LEU A 1 87 ? -7.722 -0.092 5.470 1.00 88.19 87 LEU A CA 1
ATOM 683 C C . LEU A 1 87 ? -7.270 1.292 5.948 1.00 88.19 87 LEU A C 1
ATOM 685 O O . LEU A 1 87 ? -6.954 1.457 7.122 1.00 88.19 87 LEU A O 1
ATOM 689 N N . TYR A 1 88 ? -7.298 2.285 5.059 1.00 89.38 88 TYR A N 1
ATOM 690 C CA . TYR A 1 88 ? -7.000 3.670 5.413 1.00 89.38 88 TYR A CA 1
ATOM 691 C C . TYR A 1 88 ? -8.026 4.252 6.403 1.00 89.38 88 TYR A C 1
ATOM 693 O O . TYR A 1 88 ? -7.635 4.814 7.418 1.00 89.38 88 TYR A O 1
ATOM 701 N N . ASP A 1 89 ? -9.327 4.054 6.173 1.00 88.31 89 ASP A N 1
ATOM 702 C CA . ASP A 1 89 ? -10.403 4.527 7.060 1.00 88.31 89 ASP A CA 1
ATOM 703 C C . ASP A 1 89 ? -10.298 3.911 8.464 1.00 88.31 89 ASP A C 1
ATOM 705 O O . ASP A 1 89 ? -10.413 4.617 9.462 1.00 88.31 89 ASP A O 1
ATOM 709 N N . SER A 1 90 ? -9.992 2.610 8.548 1.00 88.38 90 SER A N 1
ATOM 710 C CA . SER A 1 90 ? -9.742 1.927 9.822 1.00 88.38 90 SER A CA 1
ATOM 711 C C . SER A 1 90 ? -8.540 2.520 10.556 1.00 88.38 90 SER A C 1
ATOM 713 O O . SER A 1 90 ? -8.615 2.739 11.761 1.00 88.38 90 SER A O 1
ATOM 715 N N . TYR A 1 91 ? -7.455 2.814 9.835 1.00 87.62 91 TYR A N 1
ATOM 716 C CA . TYR A 1 91 ? -6.258 3.429 10.406 1.00 87.62 91 TYR A CA 1
ATOM 717 C C . TYR A 1 91 ? -6.527 4.844 10.942 1.00 87.62 91 TYR A C 1
ATOM 719 O O . TYR A 1 91 ? -6.081 5.185 12.035 1.00 87.62 91 TYR A O 1
ATOM 727 N N . VAL A 1 92 ? -7.271 5.663 10.191 1.00 87.25 92 VAL A N 1
ATOM 728 C CA . VAL A 1 92 ? -7.654 7.021 10.612 1.00 87.25 92 VAL A CA 1
ATOM 729 C C . VAL A 1 92 ? -8.550 6.966 11.847 1.00 87.25 92 VAL A C 1
ATOM 731 O O . VAL A 1 92 ? -8.275 7.654 12.825 1.00 87.25 92 VAL A O 1
ATOM 734 N N . ARG A 1 93 ? -9.559 6.086 11.851 1.00 86.69 93 ARG A N 1
ATOM 735 C CA . ARG A 1 93 ? -10.452 5.895 13.003 1.00 86.69 93 ARG A CA 1
ATOM 736 C C . ARG A 1 93 ? -9.713 5.467 14.266 1.00 86.69 93 ARG A C 1
ATOM 738 O O . ARG A 1 93 ? -9.967 6.035 15.317 1.00 86.69 93 ARG A O 1
ATOM 745 N N . GLU A 1 94 ? -8.759 4.539 14.160 1.00 83.50 94 GLU A N 1
ATOM 746 C CA . GLU A 1 94 ? -7.913 4.130 15.295 1.00 83.50 94 GLU A CA 1
ATOM 747 C C . GLU A 1 94 ? -7.041 5.271 15.856 1.00 83.50 94 GLU A C 1
ATOM 749 O O . GLU A 1 94 ? -6.523 5.146 16.962 1.00 83.50 94 GLU A O 1
ATOM 754 N N . ARG A 1 95 ? -6.821 6.352 15.097 1.00 76.44 95 ARG A N 1
ATOM 755 C CA . ARG A 1 95 ? -6.004 7.510 15.504 1.00 76.44 95 ARG A CA 1
ATOM 756 C C . ARG A 1 95 ? -6.835 8.687 16.009 1.00 76.44 95 ARG A C 1
ATOM 758 O O . ARG A 1 95 ? -6.275 9.565 16.661 1.00 76.44 95 ARG A O 1
ATOM 765 N N . GLU A 1 96 ? -8.120 8.734 15.667 1.00 75.69 96 GLU A N 1
ATOM 766 C CA . GLU A 1 96 ? -9.068 9.736 16.165 1.00 75.69 96 GLU A CA 1
ATOM 767 C C . GLU A 1 96 ? -9.685 9.363 17.530 1.00 75.69 96 GLU A C 1
ATOM 769 O O . GLU A 1 96 ? -10.256 10.240 18.181 1.00 75.69 96 GLU A O 1
ATOM 774 N N . GLU A 1 97 ? -9.549 8.106 17.977 1.00 52.34 97 GLU A N 1
ATOM 775 C CA . GLU A 1 97 ? -9.907 7.622 19.330 1.00 52.34 97 GLU A CA 1
ATOM 776 C C . GLU A 1 97 ? -8.744 7.712 20.333 1.00 52.34 97 GLU A C 1
ATOM 778 O O . GLU A 1 97 ? -9.013 8.105 21.495 1.00 52.34 97 GLU A O 1
#

Sequence (97 aa):
MAEEKLTDYQADILEVIVNNSVETISYHKPQIQLGSVVENKSKDETAEALRSLENKFGVLALDPKLKFGPFNKCGYRVINLDQAKKLYDSYVREREE